Protein AF-A0A418VHV9-F1 (afdb_monomer_lite)

Secondary structure (DSSP, 8-state):
----------------EEE-TTS-EEE----HHHHHHHHHHHHHS-S--SS---TT-------------HHHHHHHHHHHT---TTTTTTT--

Organism: NCBI:txid2320857

Radius of gyration: 22.42 Å; chains: 1; bounding box: 54×30×48 Å

Sequence (93 aa):
MPMGFLNRKNKPTTVKPHLNFMGGPSYDITDPIQTLRVMAASCFFGEPMYYARDVQDTRKRVFHRGHLSDVHLAHLKATLGALDPQDWRDLWD

Structure (mmCIF, N/CA/C/O backbone):
data_AF-A0A418VHV9-F1
#
_entry.id   AF-A0A418VHV9-F1
#
loop_
_atom_site.group_PDB
_atom_site.id
_atom_site.type_symbol
_atom_site.label_atom_id
_atom_site.label_alt_id
_atom_site.label_comp_id
_atom_site.label_asym_id
_atom_site.label_entity_id
_atom_site.label_seq_id
_atom_site.pdbx_PDB_ins_code
_atom_site.Cartn_x
_atom_site.Cartn_y
_atom_site.Cartn_z
_atom_site.occupancy
_atom_site.B_iso_or_equiv
_atom_site.auth_seq_id
_atom_site.auth_comp_id
_atom_site.auth_asym_id
_atom_site.auth_at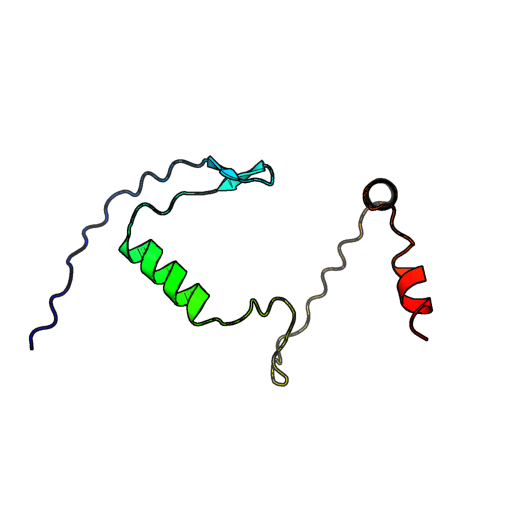om_id
_atom_site.pdbx_PDB_model_num
ATOM 1 N N . MET A 1 1 ? -35.169 -19.546 16.564 1.00 45.97 1 MET A N 1
ATOM 2 C CA . MET A 1 1 ? -33.984 -18.962 17.232 1.00 45.97 1 MET A CA 1
ATOM 3 C C . MET A 1 1 ? -33.968 -17.470 16.934 1.00 45.97 1 MET A C 1
ATOM 5 O O . MET A 1 1 ? -33.983 -17.136 15.754 1.00 45.97 1 MET A O 1
ATOM 9 N N . PRO A 1 2 ? -34.027 -16.570 17.927 1.00 49.97 2 PRO A N 1
ATOM 10 C CA . PRO A 1 2 ? -33.949 -15.139 17.652 1.00 49.97 2 PRO A CA 1
ATOM 11 C C . PRO A 1 2 ? -32.502 -14.764 17.297 1.00 49.97 2 PRO A C 1
ATOM 13 O O . PRO A 1 2 ? -31.590 -14.957 18.097 1.00 49.97 2 PRO A O 1
ATOM 16 N N . MET A 1 3 ? -32.289 -14.254 16.083 1.00 51.78 3 MET A N 1
ATOM 17 C CA . MET A 1 3 ? -31.013 -13.672 15.657 1.00 51.78 3 MET A CA 1
ATOM 18 C C . MET A 1 3 ? -30.821 -12.345 16.400 1.00 51.78 3 MET A C 1
ATOM 20 O O . MET A 1 3 ? -31.552 -11.385 16.164 1.00 51.78 3 MET A O 1
ATOM 24 N N . GLY A 1 4 ? -29.878 -12.301 17.341 1.00 53.88 4 GLY A N 1
ATOM 25 C CA . GLY A 1 4 ? -29.548 -11.084 18.079 1.00 53.88 4 GLY A CA 1
ATOM 26 C C . GLY A 1 4 ? -28.861 -10.069 17.168 1.00 53.88 4 GLY A C 1
ATOM 27 O O . GLY A 1 4 ? -27.745 -10.300 16.706 1.00 53.88 4 GLY A O 1
ATOM 28 N N . PHE A 1 5 ? -29.508 -8.934 16.913 1.00 64.88 5 PHE A N 1
ATOM 29 C CA . PHE A 1 5 ? -28.894 -7.832 16.177 1.00 64.88 5 PHE A CA 1
ATOM 30 C C . PHE A 1 5 ? -28.036 -6.982 17.122 1.00 64.88 5 PHE A C 1
ATOM 32 O O . PHE A 1 5 ? -28.526 -6.410 18.096 1.00 64.88 5 PHE A O 1
ATOM 39 N N . LEU A 1 6 ? -26.740 -6.878 16.819 1.00 64.19 6 LEU A N 1
ATOM 40 C CA . LEU A 1 6 ? -25.812 -5.976 17.504 1.00 64.19 6 LEU A CA 1
ATOM 41 C C . LEU A 1 6 ? -26.135 -4.523 17.126 1.00 64.19 6 LEU A C 1
ATOM 43 O O . LEU A 1 6 ? -25.788 -4.058 16.041 1.00 64.19 6 LEU A O 1
ATOM 47 N N . ASN A 1 7 ? -26.786 -3.793 18.032 1.00 65.88 7 ASN A N 1
ATOM 48 C CA . ASN A 1 7 ? -27.070 -2.370 17.866 1.00 65.88 7 ASN A C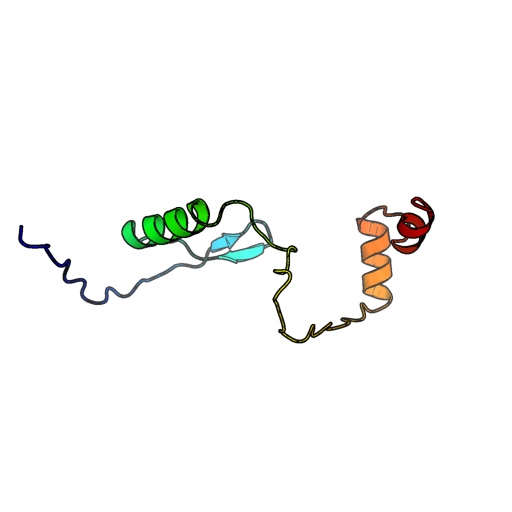A 1
ATOM 49 C C . ASN A 1 7 ? -25.780 -1.544 18.047 1.00 65.88 7 ASN A C 1
ATOM 51 O O . ASN A 1 7 ? -25.402 -1.180 19.163 1.00 65.88 7 ASN A O 1
ATOM 55 N N . ARG A 1 8 ? -25.063 -1.279 16.949 1.00 62.81 8 ARG A N 1
ATOM 56 C CA . ARG A 1 8 ? -23.847 -0.454 16.951 1.00 62.81 8 ARG A CA 1
ATOM 57 C C . ARG A 1 8 ? -24.200 1.001 16.664 1.00 62.81 8 ARG A C 1
ATOM 59 O O . ARG A 1 8 ? -24.346 1.398 15.515 1.00 62.81 8 ARG A O 1
ATOM 66 N N . LYS A 1 9 ? -24.275 1.813 17.719 1.00 62.97 9 LYS A N 1
ATOM 67 C CA . LYS A 1 9 ? -24.230 3.276 17.588 1.00 62.97 9 LYS A CA 1
ATOM 68 C C . LYS A 1 9 ? -22.871 3.680 16.998 1.00 62.97 9 LYS A C 1
ATOM 70 O O . LYS A 1 9 ? -21.847 3.131 17.408 1.00 62.97 9 LYS A O 1
ATOM 75 N N . ASN A 1 10 ? -22.873 4.617 16.049 1.00 60.09 10 ASN A N 1
ATOM 76 C CA . ASN A 1 10 ? -21.686 5.126 15.355 1.00 60.09 10 ASN A CA 1
ATOM 77 C C . ASN A 1 10 ? -20.656 5.657 16.364 1.00 60.09 10 ASN A C 1
ATOM 79 O O . ASN A 1 10 ? -20.772 6.783 16.843 1.00 60.09 10 ASN A O 1
ATOM 83 N N . LYS A 1 11 ? -19.657 4.840 16.716 1.00 62.81 11 LYS A N 1
ATOM 84 C CA . LYS A 1 11 ? -18.506 5.311 17.487 1.00 62.81 11 LYS A CA 1
ATOM 85 C C . LYS A 1 11 ? -17.602 6.103 16.538 1.00 62.81 11 LYS A C 1
ATOM 87 O O . LYS A 1 11 ? -17.252 5.561 15.486 1.00 62.81 11 LYS A O 1
ATOM 92 N N . PRO A 1 12 ? -17.218 7.348 16.875 1.00 56.50 12 PRO A N 1
ATOM 93 C CA . PRO A 1 12 ? -16.244 8.085 16.085 1.00 56.50 12 PRO A CA 1
ATOM 94 C C . PRO A 1 12 ? -14.953 7.271 16.078 1.00 56.50 12 PRO A C 1
ATOM 96 O O . PRO A 1 12 ? -14.351 7.010 17.120 1.00 56.50 12 PRO A O 1
ATOM 99 N N . THR A 1 13 ? -14.590 6.772 14.902 1.00 61.41 13 THR A N 1
ATOM 100 C CA . THR A 1 13 ? -13.396 5.949 14.750 1.00 61.41 13 THR A CA 1
ATOM 101 C C . THR A 1 13 ? -12.234 6.919 14.596 1.00 61.41 13 THR A C 1
ATOM 103 O O . THR A 1 13 ? -11.986 7.430 13.508 1.00 61.41 13 THR A O 1
ATOM 106 N N . THR A 1 14 ? -11.570 7.258 15.700 1.00 64.50 14 THR A N 1
ATOM 107 C CA . THR A 1 14 ? -10.336 8.052 15.668 1.00 64.50 14 THR A CA 1
ATOM 108 C C . THR A 1 14 ? -9.219 7.161 15.135 1.00 64.50 14 THR A C 1
ATOM 110 O O . THR A 1 14 ? -8.491 6.537 15.905 1.00 64.50 14 THR A O 1
ATOM 113 N N . VAL A 1 15 ? -9.125 7.038 13.812 1.00 70.75 15 VAL A N 1
ATOM 114 C CA . VAL A 1 15 ? -8.072 6.250 13.167 1.00 70.75 15 VAL A CA 1
ATOM 115 C C . VAL A 1 15 ? -6.836 7.130 13.041 1.00 70.75 15 VAL A C 1
ATOM 117 O O . VAL A 1 15 ? -6.840 8.111 12.298 1.00 70.75 15 VAL A O 1
ATOM 120 N N . LYS A 1 16 ? -5.790 6.826 13.813 1.00 79.62 16 LYS A N 1
ATOM 121 C CA . LYS A 1 16 ? -4.507 7.525 13.687 1.00 79.62 16 LYS A CA 1
ATOM 122 C C . LYS A 1 16 ? -3.767 6.974 12.463 1.00 79.62 16 LYS A C 1
ATOM 124 O O . LYS A 1 16 ? -3.666 5.754 12.348 1.00 79.62 16 LYS A O 1
ATOM 129 N N . PRO A 1 17 ? -3.271 7.832 11.557 1.00 86.06 17 PRO A N 1
ATOM 130 C CA . PRO A 1 17 ? -2.448 7.374 10.450 1.00 86.06 17 PRO A CA 1
ATOM 131 C C . PRO A 1 17 ? -1.064 6.947 10.958 1.00 86.06 17 PRO A C 1
ATOM 133 O O . PRO A 1 17 ? -0.479 7.619 11.810 1.00 86.06 17 PRO A O 1
ATOM 136 N N . HIS A 1 18 ? -0.531 5.861 10.408 1.00 89.12 18 HIS A N 1
ATOM 137 C CA . HIS A 1 18 ? 0.856 5.426 10.574 1.00 89.12 18 HIS A CA 1
ATOM 138 C C . HIS A 1 18 ? 1.531 5.292 9.199 1.00 89.12 18 HIS A C 1
ATOM 140 O O . HIS A 1 18 ? 0.858 5.200 8.173 1.00 89.12 18 HIS A O 1
ATOM 146 N N . LEU A 1 19 ? 2.863 5.313 9.157 1.00 92.19 19 LEU A N 1
ATOM 147 C CA . LEU A 1 19 ? 3.625 5.117 7.920 1.00 92.19 19 LEU A CA 1
ATOM 148 C C . LEU A 1 19 ? 3.722 3.627 7.593 1.00 92.19 19 LEU A C 1
ATOM 150 O O . LEU A 1 19 ? 4.086 2.826 8.452 1.00 92.19 19 LEU A O 1
ATOM 154 N N . ASN A 1 20 ? 3.417 3.2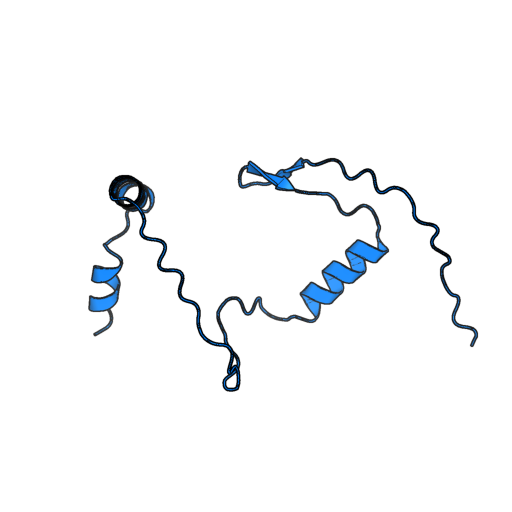62 6.351 1.00 88.88 20 ASN A N 1
ATOM 155 C CA . ASN A 1 20 ? 3.672 1.918 5.850 1.00 88.88 20 ASN A CA 1
ATOM 156 C C . ASN A 1 20 ? 5.123 1.760 5.373 1.00 88.88 20 ASN A C 1
ATOM 158 O O . ASN A 1 20 ? 5.896 2.716 5.312 1.00 88.88 20 ASN A O 1
ATOM 162 N N . PHE A 1 21 ? 5.479 0.534 4.992 1.00 84.81 21 PHE A N 1
ATOM 163 C CA . PHE A 1 21 ? 6.814 0.198 4.493 1.00 84.81 21 PHE A CA 1
ATOM 164 C C . PHE A 1 21 ? 7.232 1.005 3.249 1.00 84.81 21 PHE A C 1
ATOM 166 O O . PHE A 1 21 ? 8.414 1.260 3.049 1.00 84.81 21 PHE A O 1
ATOM 173 N N . MET A 1 22 ? 6.272 1.451 2.434 1.00 91.25 22 MET A N 1
ATOM 174 C CA . MET A 1 22 ? 6.516 2.281 1.247 1.00 91.25 22 MET A CA 1
ATOM 175 C C . MET A 1 22 ? 6.539 3.789 1.561 1.00 91.25 22 MET A C 1
ATOM 177 O O . MET A 1 22 ? 6.588 4.602 0.642 1.00 91.25 22 MET A O 1
ATOM 181 N N . GLY A 1 23 ? 6.466 4.182 2.837 1.00 88.25 23 GLY A N 1
ATOM 182 C CA . GLY A 1 23 ? 6.453 5.583 3.262 1.00 88.25 23 GLY A CA 1
ATOM 183 C C . GLY A 1 23 ? 5.122 6.312 3.030 1.00 88.25 23 GLY A C 1
ATOM 184 O O . GLY A 1 23 ? 5.065 7.533 3.163 1.00 88.25 23 GLY A O 1
ATOM 185 N N . GLY A 1 24 ? 4.048 5.596 2.690 1.00 92.12 24 GLY A N 1
ATOM 186 C CA . GLY A 1 24 ? 2.699 6.147 2.540 1.00 92.12 24 GLY A CA 1
ATOM 187 C C . GLY A 1 24 ? 1.876 6.077 3.835 1.00 92.12 24 GLY A C 1
ATOM 188 O O . GLY A 1 24 ? 2.144 5.226 4.688 1.00 92.12 24 GLY A O 1
ATOM 189 N N . PRO A 1 25 ? 0.849 6.932 4.000 1.00 91.25 25 PRO A N 1
ATOM 190 C CA . PRO A 1 25 ? -0.057 6.854 5.141 1.00 91.25 25 PRO A CA 1
ATOM 191 C C . PRO A 1 25 ? -0.921 5.587 5.068 1.00 91.25 25 PRO A C 1
ATOM 193 O O . PRO A 1 25 ? -1.455 5.225 4.019 1.00 91.25 25 PRO A O 1
ATOM 196 N N . SER A 1 26 ? -1.064 4.897 6.190 1.00 88.38 26 SER A N 1
ATOM 197 C CA . SER A 1 26 ? -1.918 3.723 6.380 1.00 88.38 26 SER A CA 1
ATOM 198 C C . SER A 1 26 ? -2.656 3.819 7.713 1.00 88.38 26 SER A C 1
ATOM 200 O O . SER A 1 26 ? -2.349 4.674 8.543 1.00 88.38 26 SER A O 1
ATOM 202 N N . TYR A 1 27 ? -3.693 3.003 7.883 1.00 87.69 27 TYR A N 1
ATOM 203 C CA . TYR A 1 27 ? -4.663 3.143 8.965 1.00 87.69 27 TYR A CA 1
ATOM 204 C C . TYR A 1 27 ? -4.909 1.800 9.648 1.00 87.69 27 TYR A C 1
ATOM 206 O O . TYR A 1 27 ? -5.163 0.800 8.978 1.00 87.69 27 TYR A O 1
ATOM 214 N N . ASP A 1 28 ? -4.881 1.793 10.980 1.00 85.38 28 ASP A N 1
ATOM 215 C CA . ASP A 1 28 ? -5.151 0.595 11.776 1.00 85.38 28 ASP A CA 1
ATOM 216 C C . ASP A 1 28 ? -6.649 0.286 11.862 1.00 85.38 28 ASP A C 1
ATOM 218 O O . ASP A 1 28 ? -7.478 1.158 12.144 1.00 85.38 28 ASP A O 1
ATOM 222 N N . ILE A 1 29 ? -7.007 -0.987 11.687 1.00 84.25 29 ILE A N 1
ATOM 223 C CA . ILE A 1 29 ? -8.374 -1.467 11.908 1.00 84.25 29 ILE A CA 1
ATOM 224 C C . ILE A 1 29 ? -8.507 -1.873 13.379 1.00 84.25 29 ILE A C 1
ATOM 226 O O . ILE A 1 29 ? -7.992 -2.903 13.803 1.00 84.25 29 ILE A O 1
ATOM 230 N N . THR A 1 30 ? -9.208 -1.056 14.166 1.00 84.56 30 THR A N 1
ATOM 231 C CA . THR A 1 30 ? -9.410 -1.296 15.610 1.00 84.56 30 THR A CA 1
ATOM 232 C C . THR A 1 30 ? -10.642 -2.145 15.923 1.00 84.56 30 THR A C 1
ATOM 234 O O . THR A 1 30 ? -10.736 -2.728 17.001 1.00 84.56 30 THR A O 1
ATOM 237 N N . ASP A 1 31 ? -11.604 -2.218 15.002 1.00 84.06 31 ASP A N 1
ATOM 238 C CA . ASP A 1 31 ? -12.838 -2.972 15.193 1.00 84.06 31 ASP A CA 1
ATOM 239 C C . ASP A 1 31 ? -12.657 -4.444 14.788 1.00 84.06 31 ASP A C 1
ATOM 241 O O . ASP A 1 31 ? -12.495 -4.727 13.598 1.00 84.06 31 ASP A O 1
ATOM 245 N N . PRO A 1 32 ? -12.766 -5.403 15.727 1.00 85.06 32 PRO A N 1
ATOM 246 C CA . PRO A 1 32 ? -12.537 -6.816 15.435 1.00 85.06 32 PRO A CA 1
ATOM 247 C C . PRO A 1 32 ? -13.523 -7.386 14.408 1.00 85.06 32 PRO A C 1
ATOM 249 O O . PRO A 1 32 ? -13.168 -8.284 13.647 1.00 85.06 32 PRO A O 1
ATOM 252 N N . ILE A 1 33 ? -14.750 -6.855 14.332 1.00 85.31 33 ILE A N 1
ATOM 253 C CA . ILE A 1 33 ? -15.731 -7.295 13.329 1.00 85.31 33 ILE A CA 1
ATOM 254 C C . ILE A 1 33 ? -15.308 -6.818 11.938 1.00 85.31 33 ILE A C 1
ATOM 256 O O . ILE A 1 33 ? -15.452 -7.549 10.959 1.00 85.31 33 ILE A O 1
ATOM 260 N N . GLN A 1 34 ? -14.783 -5.597 11.839 1.00 82.81 34 GLN A N 1
ATOM 261 C CA . GLN A 1 34 ? -14.251 -5.070 10.589 1.00 82.81 34 GLN A CA 1
ATOM 262 C C . GLN A 1 34 ? -13.020 -5.863 10.149 1.00 82.81 34 GLN A C 1
ATOM 264 O O . GLN A 1 34 ? -12.949 -6.251 8.984 1.00 82.81 34 GLN A O 1
ATOM 269 N N . THR A 1 35 ? -12.119 -6.195 11.075 1.00 85.81 35 THR A N 1
ATOM 270 C CA . THR A 1 35 ? -10.973 -7.073 10.805 1.00 85.81 35 THR A CA 1
ATOM 271 C C . THR A 1 35 ? -11.428 -8.430 10.276 1.00 85.81 35 THR A C 1
ATOM 273 O O . THR A 1 35 ? -10.944 -8.868 9.236 1.00 85.81 35 THR A O 1
ATOM 276 N N . LEU A 1 36 ? -12.414 -9.065 10.920 1.00 85.19 36 LEU A N 1
ATOM 277 C CA . LEU A 1 36 ? -12.963 -10.343 10.462 1.00 85.19 36 LEU A CA 1
ATOM 278 C C . LEU A 1 36 ? -13.562 -10.245 9.053 1.00 85.19 36 LEU A C 1
ATOM 280 O O . LEU A 1 36 ? -13.357 -11.146 8.249 1.00 85.19 36 LEU A O 1
ATOM 284 N N . ARG A 1 37 ? -14.272 -9.157 8.728 1.00 83.06 37 ARG A N 1
ATOM 285 C CA . ARG A 1 37 ? -14.828 -8.940 7.380 1.00 83.06 37 ARG A CA 1
ATOM 286 C C . ARG A 1 37 ? -13.737 -8.801 6.323 1.00 83.06 37 ARG A C 1
ATOM 288 O O . ARG A 1 37 ? -13.878 -9.385 5.254 1.00 83.06 37 ARG A O 1
ATOM 295 N N . VAL A 1 38 ? -12.674 -8.049 6.615 1.00 81.88 38 VAL A N 1
ATOM 296 C CA . VAL A 1 38 ? -11.535 -7.886 5.697 1.00 81.88 38 VAL A CA 1
ATOM 297 C C . VAL A 1 38 ? -10.823 -9.220 5.493 1.00 81.88 38 VAL A C 1
ATOM 299 O O . VAL A 1 38 ? -10.607 -9.615 4.351 1.00 81.88 38 VAL A O 1
ATOM 302 N N . MET A 1 39 ? -10.537 -9.943 6.580 1.00 81.56 39 MET A N 1
ATOM 303 C CA . MET A 1 39 ? -9.900 -11.261 6.517 1.00 81.56 39 MET A CA 1
ATOM 304 C C . MET A 1 39 ? -10.760 -12.256 5.736 1.00 81.56 39 MET A C 1
ATOM 306 O O . MET A 1 39 ? -10.275 -12.878 4.799 1.00 81.56 39 MET A O 1
ATOM 310 N N . ALA A 1 40 ? -12.055 -12.349 6.048 1.00 80.19 40 ALA A N 1
ATOM 311 C CA . ALA A 1 40 ? -12.981 -13.216 5.328 1.00 80.19 40 ALA A CA 1
ATOM 312 C C . ALA A 1 40 ? -13.022 -12.872 3.833 1.00 80.19 40 ALA A C 1
ATOM 314 O O . ALA A 1 40 ? -12.887 -13.772 3.011 1.00 80.19 40 ALA A O 1
ATOM 315 N N . ALA A 1 41 ? -13.129 -11.588 3.471 1.00 75.62 41 ALA A N 1
ATOM 316 C CA . ALA A 1 41 ? -13.057 -11.168 2.075 1.00 75.62 41 ALA A CA 1
ATOM 317 C C . ALA A 1 41 ? -11.749 -11.648 1.425 1.00 75.62 41 ALA A C 1
ATOM 319 O O . ALA A 1 41 ? -11.797 -12.306 0.393 1.00 75.62 41 ALA A O 1
ATOM 320 N N . SER A 1 42 ? -10.596 -11.427 2.062 1.00 73.75 42 SER A N 1
ATOM 321 C CA . SER A 1 42 ? -9.309 -11.888 1.524 1.00 73.75 42 SER A CA 1
ATOM 322 C C . SER A 1 42 ? -9.171 -13.413 1.432 1.00 73.75 42 SER A C 1
ATOM 324 O O . SER A 1 42 ? -8.484 -13.898 0.544 1.00 73.75 42 SER A O 1
ATOM 326 N N . CYS A 1 43 ? -9.830 -14.177 2.310 1.00 66.62 43 CYS A N 1
ATOM 327 C CA . CYS A 1 43 ? -9.791 -15.639 2.293 1.00 66.62 43 CYS A CA 1
ATOM 328 C C . CYS A 1 43 ? -10.734 -16.247 1.246 1.00 66.62 43 CYS A C 1
ATOM 330 O O . CYS A 1 43 ? -10.422 -17.297 0.692 1.00 66.62 43 CYS A O 1
ATOM 332 N N . PHE A 1 44 ? -11.887 -15.620 0.986 1.00 60.25 44 PHE A N 1
ATOM 333 C CA . PHE A 1 44 ? -12.836 -16.093 -0.030 1.00 60.25 44 PHE A CA 1
ATOM 334 C C . PHE A 1 44 ? -12.400 -15.726 -1.449 1.00 60.25 44 PHE A C 1
ATOM 336 O O . PHE A 1 44 ? -12.671 -16.479 -2.383 1.00 60.25 44 PHE A O 1
ATOM 343 N N . PHE A 1 45 ? -11.683 -14.616 -1.614 1.00 56.31 45 PHE A N 1
ATOM 344 C CA . PHE A 1 45 ? -10.988 -14.300 -2.857 1.00 56.31 45 PHE A CA 1
ATOM 345 C C . PHE A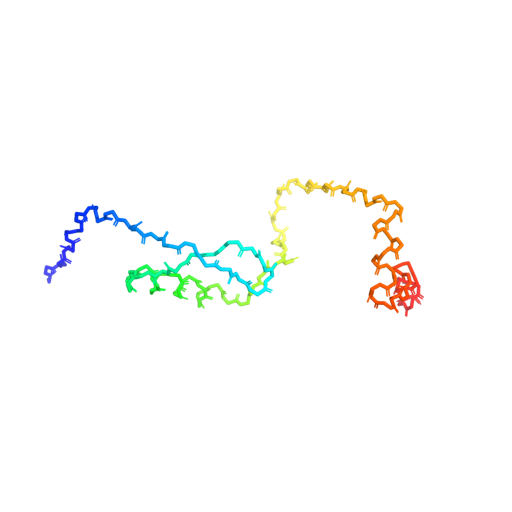 1 45 ? -9.622 -15.001 -2.860 1.00 56.31 45 PHE A C 1
ATOM 347 O O . PHE A 1 45 ? -8.585 -14.371 -2.675 1.00 56.31 45 PHE A O 1
ATOM 354 N N . GLY A 1 46 ? -9.643 -16.331 -3.018 1.00 54.00 46 GLY A N 1
ATOM 355 C CA . GLY A 1 46 ? -8.446 -17.119 -3.309 1.00 54.00 46 GLY A CA 1
ATOM 356 C C . GLY A 1 46 ? -7.664 -16.510 -4.476 1.00 54.00 46 GLY A C 1
ATOM 357 O O . GLY A 1 46 ? -8.281 -16.061 -5.434 1.00 54.00 46 GLY A O 1
ATOM 358 N N . GLU A 1 47 ? -6.336 -16.484 -4.323 1.00 55.53 47 GLU A N 1
ATOM 359 C CA . GLU A 1 47 ? -5.313 -15.818 -5.147 1.00 55.53 47 GLU A CA 1
ATOM 360 C C . GLU A 1 47 ? -5.647 -14.382 -5.614 1.00 55.53 47 GLU A C 1
ATOM 362 O O . GLU A 1 47 ? -6.631 -14.147 -6.313 1.00 55.53 47 GLU A O 1
ATOM 367 N N . PRO A 1 48 ? -4.810 -13.371 -5.305 1.00 56.56 48 PRO A N 1
ATOM 368 C CA . PRO A 1 48 ? -4.996 -12.037 -5.862 1.00 56.56 48 PRO A CA 1
ATOM 369 C C . PRO A 1 48 ? -4.950 -12.080 -7.401 1.00 56.56 48 PRO A C 1
ATOM 371 O O . PRO A 1 48 ? -3.885 -12.092 -8.014 1.00 56.56 48 PRO A O 1
ATOM 374 N N . MET A 1 49 ? -6.130 -12.056 -8.026 1.00 52.31 49 MET A N 1
ATOM 375 C CA . MET A 1 49 ? -6.363 -12.003 -9.473 1.00 52.31 49 MET A CA 1
ATOM 376 C C . MET A 1 49 ? -6.017 -10.610 -10.025 1.00 52.31 49 MET A C 1
ATOM 378 O O . MET A 1 49 ? -6.847 -9.934 -10.628 1.00 52.31 49 MET A O 1
ATOM 382 N N . TYR A 1 50 ? -4.793 -10.131 -9.801 1.00 54.53 50 TYR A N 1
ATOM 383 C CA . TYR A 1 50 ? -4.381 -8.793 -10.237 1.00 54.53 50 TYR A CA 1
ATOM 384 C C . TYR A 1 50 ? -4.290 -8.660 -11.770 1.00 54.53 50 TYR A C 1
ATOM 386 O O . TYR A 1 50 ? -4.290 -7.541 -12.281 1.00 54.53 50 TYR A O 1
ATOM 394 N N . TYR A 1 51 ? -4.266 -9.776 -12.517 1.00 54.41 51 TYR A N 1
ATOM 395 C CA . TYR A 1 51 ? -4.042 -9.764 -13.971 1.00 54.41 51 TYR A CA 1
ATOM 396 C C . TYR A 1 51 ? -4.940 -10.683 -14.807 1.00 54.41 51 TYR A C 1
ATOM 398 O O . TYR A 1 51 ? -4.889 -10.611 -16.035 1.00 54.41 51 TYR A O 1
ATOM 406 N N . ALA A 1 52 ? -5.788 -11.510 -14.199 1.00 53.72 52 ALA A N 1
ATOM 407 C CA . ALA A 1 52 ? -6.671 -12.390 -14.953 1.00 53.72 52 ALA A CA 1
ATOM 408 C C . ALA A 1 52 ? -8.031 -11.711 -15.167 1.00 53.72 52 ALA A C 1
ATOM 410 O O . ALA A 1 52 ? -8.823 -11.544 -14.241 1.00 53.72 52 ALA A O 1
ATOM 411 N N . ARG A 1 53 ? -8.286 -11.280 -16.408 1.00 60.31 53 ARG A N 1
ATOM 412 C CA . ARG A 1 53 ? -9.633 -10.895 -16.842 1.00 60.31 53 ARG A CA 1
ATOM 413 C C . ARG A 1 53 ? -10.445 -12.148 -17.126 1.00 60.31 53 ARG A C 1
ATOM 415 O O . ARG A 1 53 ? -9.932 -13.098 -17.710 1.00 60.31 53 ARG A O 1
ATOM 422 N N . ASP A 1 54 ? -11.716 -12.102 -16.758 1.00 65.25 54 ASP A N 1
ATOM 423 C CA . ASP A 1 54 ? -12.687 -13.103 -17.175 1.00 65.25 54 ASP A CA 1
ATOM 424 C C . ASP A 1 54 ? -12.821 -13.085 -18.710 1.00 65.25 54 ASP A C 1
ATOM 426 O O . ASP A 1 54 ? -12.773 -12.018 -19.331 1.00 65.25 54 ASP A O 1
ATOM 430 N N . VAL A 1 55 ? -12.998 -14.255 -19.327 1.00 68.69 55 VAL A N 1
ATOM 431 C CA . VAL A 1 55 ? -13.131 -14.411 -20.790 1.00 68.69 55 VAL A CA 1
ATOM 432 C C . VAL A 1 55 ? -14.325 -13.603 -21.317 1.00 68.69 55 VAL A C 1
ATOM 434 O O . VAL A 1 55 ? -14.321 -13.158 -22.462 1.00 68.69 55 VAL A O 1
ATOM 437 N N . GLN A 1 56 ? -15.318 -13.360 -20.457 1.00 74.94 56 GLN A N 1
ATOM 438 C CA . GLN A 1 56 ? -16.533 -12.603 -20.761 1.00 74.94 56 GLN A CA 1
ATOM 439 C C . GLN A 1 56 ? -16.471 -11.120 -20.343 1.00 74.94 56 GLN A C 1
ATOM 441 O O . GLN A 1 56 ? -17.483 -10.417 -20.412 1.00 74.94 56 GLN A O 1
ATOM 446 N N . ASP A 1 57 ? -15.316 -10.608 -19.899 1.00 74.06 57 ASP A N 1
ATOM 447 C CA . ASP A 1 57 ? -15.187 -9.202 -19.499 1.00 74.06 57 ASP A CA 1
ATOM 448 C C . ASP A 1 57 ? -15.224 -8.259 -20.718 1.00 74.06 57 ASP A C 1
ATOM 450 O O . ASP A 1 57 ? -14.225 -8.024 -21.404 1.00 74.06 57 ASP A O 1
ATOM 454 N N . THR A 1 58 ? -16.395 -7.665 -20.956 1.00 76.88 58 THR A N 1
ATOM 455 C CA . THR A 1 58 ? -16.662 -6.709 -22.045 1.00 76.88 58 THR A CA 1
ATOM 456 C C . THR A 1 58 ? -16.216 -5.274 -21.738 1.00 76.88 58 THR A C 1
ATOM 458 O O . THR A 1 58 ? -16.358 -4.384 -22.587 1.00 76.88 58 THR A O 1
ATOM 461 N N . ARG A 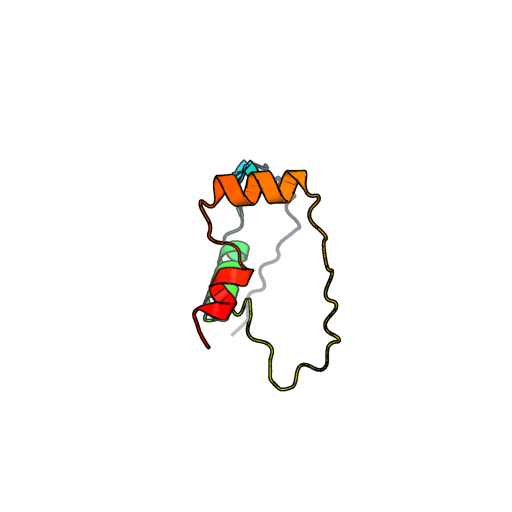1 59 ? -15.666 -4.994 -20.545 1.00 78.12 59 ARG A N 1
ATOM 462 C CA . ARG A 1 59 ? -15.230 -3.638 -20.178 1.00 78.12 59 ARG A CA 1
ATOM 463 C C . ARG A 1 59 ? -14.078 -3.188 -21.078 1.00 78.12 59 ARG A C 1
ATOM 465 O O . ARG A 1 59 ? -13.019 -3.826 -21.139 1.00 78.12 59 ARG A O 1
ATOM 472 N N . LYS A 1 60 ? -14.248 -2.027 -21.722 1.00 67.06 60 LYS A N 1
ATOM 473 C CA . LYS A 1 60 ? -13.220 -1.411 -22.576 1.00 67.06 60 LYS A CA 1
ATOM 474 C C . LYS A 1 60 ? -11.902 -1.267 -21.806 1.00 67.06 60 LYS A C 1
ATOM 476 O O . LYS A 1 60 ? -11.866 -0.711 -20.709 1.00 67.06 60 LYS A O 1
ATOM 481 N N . ARG A 1 61 ? -10.807 -1.782 -22.378 1.00 61.00 61 ARG A N 1
ATOM 482 C CA . ARG A 1 61 ? -9.451 -1.604 -21.837 1.00 61.00 61 ARG A CA 1
ATOM 483 C C . ARG A 1 61 ? -9.051 -0.144 -22.021 1.00 61.00 61 ARG A C 1
ATOM 485 O O . ARG A 1 61 ? -8.742 0.271 -23.133 1.00 61.00 61 ARG A O 1
ATOM 492 N N . VAL A 1 62 ? -9.055 0.629 -20.941 1.00 62.62 62 VAL A N 1
ATOM 493 C CA . VAL A 1 62 ? -8.458 1.966 -20.940 1.00 62.62 62 VAL A CA 1
ATOM 494 C C . VAL A 1 62 ? -6.985 1.795 -20.598 1.00 62.62 62 VAL A C 1
ATOM 496 O O . VAL A 1 62 ? -6.608 1.685 -19.435 1.00 62.62 62 VAL A O 1
ATOM 499 N N . PHE A 1 63 ? -6.145 1.700 -21.625 1.00 55.53 63 PHE A N 1
ATOM 500 C CA . PHE A 1 63 ? -4.704 1.780 -21.432 1.00 55.53 63 PHE A CA 1
ATOM 501 C C . PHE A 1 63 ? -4.328 3.246 -21.254 1.00 55.53 63 PHE A C 1
ATOM 503 O O . PHE A 1 63 ? -4.186 3.984 -22.228 1.00 55.53 63 PHE A O 1
ATOM 510 N N . HIS A 1 64 ? -4.141 3.673 -20.008 1.00 54.97 64 HIS A N 1
ATOM 511 C CA . HIS A 1 64 ? -3.399 4.896 -19.747 1.00 54.97 64 HIS A CA 1
ATOM 512 C C . HIS A 1 64 ? -1.929 4.606 -20.032 1.00 54.97 64 HIS A C 1
ATOM 514 O O . HIS A 1 64 ? -1.217 4.049 -19.199 1.00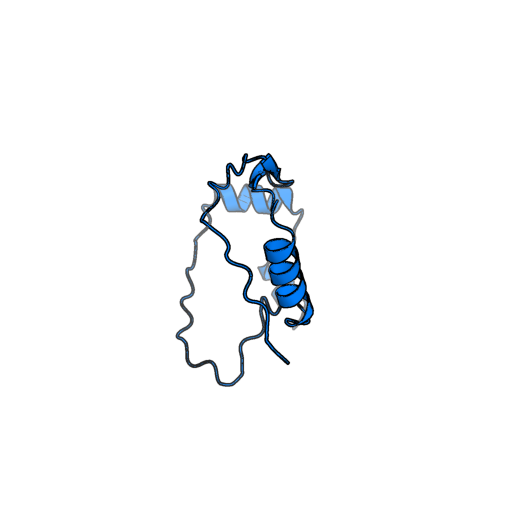 54.97 64 HIS A O 1
ATOM 520 N N . ARG A 1 65 ? -1.473 4.944 -21.242 1.00 54.00 65 ARG A N 1
ATOM 521 C CA . ARG A 1 65 ? -0.040 5.020 -21.531 1.00 54.00 65 ARG A CA 1
ATOM 522 C C . ARG A 1 65 ? 0.509 6.224 -20.772 1.00 54.00 65 ARG A C 1
ATOM 524 O O . ARG A 1 65 ? 0.579 7.323 -21.311 1.00 54.00 65 ARG A O 1
ATOM 531 N N . GLY A 1 66 ? 0.833 6.027 -19.498 1.00 61.22 66 GLY A N 1
ATOM 532 C CA . GLY A 1 66 ? 1.715 6.943 -18.795 1.00 61.22 66 GLY A CA 1
ATOM 533 C C . GLY A 1 66 ? 3.069 6.881 -19.488 1.00 61.22 66 GLY A C 1
ATOM 534 O O . GLY A 1 66 ? 3.736 5.852 -19.432 1.00 61.22 66 GLY A O 1
ATOM 535 N N . HIS A 1 67 ? 3.443 7.938 -20.203 1.00 65.56 67 HIS A N 1
ATOM 536 C CA . HIS A 1 67 ? 4.801 8.069 -20.708 1.00 65.56 67 HIS A CA 1
ATOM 537 C C . HIS A 1 67 ? 5.680 8.506 -19.536 1.00 65.56 67 HIS A C 1
ATOM 539 O O . HIS A 1 67 ? 5.471 9.585 -18.978 1.00 65.56 67 HIS A O 1
ATOM 545 N N . LEU A 1 68 ? 6.635 7.669 -19.129 1.00 72.19 68 LEU A N 1
ATOM 546 C CA . LEU A 1 68 ? 7.675 8.122 -18.211 1.00 72.19 68 LEU A CA 1
ATOM 547 C C . LEU A 1 68 ? 8.571 9.105 -18.961 1.00 72.19 68 LEU A C 1
ATOM 549 O O . LEU A 1 68 ? 8.975 8.833 -20.085 1.00 72.19 68 LEU A O 1
ATOM 553 N N . SER A 1 69 ? 8.880 10.250 -18.356 1.00 79.06 69 SER A N 1
ATOM 554 C CA . SER A 1 69 ? 9.902 11.140 -18.910 1.00 79.06 69 SER A CA 1
ATOM 555 C C . SER A 1 69 ? 11.257 10.431 -18.974 1.00 79.06 69 SER A C 1
ATOM 557 O O . SER A 1 69 ? 11.540 9.535 -18.174 1.00 79.06 69 SER A O 1
ATOM 559 N N . ASP A 1 70 ? 12.116 10.878 -19.886 1.00 79.69 70 ASP A N 1
ATOM 560 C CA . ASP A 1 70 ? 13.425 10.261 -20.140 1.00 79.69 70 ASP A CA 1
ATOM 561 C C . ASP A 1 70 ? 14.300 10.183 -18.879 1.00 79.69 70 ASP A C 1
ATOM 563 O O . ASP A 1 70 ? 15.028 9.216 -18.670 1.00 79.69 70 ASP A O 1
ATOM 567 N N . VAL A 1 71 ? 14.160 11.161 -17.978 1.00 84.56 71 VAL A N 1
ATOM 568 C CA . VAL A 1 71 ? 14.848 11.188 -16.677 1.00 84.56 71 VAL A CA 1
ATOM 569 C C . VAL A 1 71 ? 14.385 10.043 -15.774 1.00 84.56 71 VAL A C 1
ATOM 571 O O . VAL A 1 71 ? 15.208 9.360 -15.163 1.00 84.56 71 VAL A O 1
ATOM 574 N N . HIS A 1 72 ? 13.074 9.795 -15.704 1.00 78.12 72 HIS A N 1
ATOM 575 C CA . HIS A 1 72 ? 12.542 8.687 -14.916 1.00 78.12 72 HIS A CA 1
ATOM 576 C C . HIS A 1 72 ? 12.901 7.336 -15.538 1.00 78.12 72 HIS A C 1
ATOM 578 O O . HIS A 1 72 ? 13.172 6.391 -14.801 1.00 78.12 72 HIS A O 1
ATOM 584 N N . LEU A 1 73 ? 12.968 7.250 -16.871 1.00 78.44 73 LEU A N 1
ATOM 585 C CA . LEU A 1 73 ? 13.449 6.057 -17.570 1.00 78.44 73 LEU A CA 1
ATOM 586 C C . LEU A 1 73 ? 14.917 5.761 -17.253 1.00 78.44 73 LEU A C 1
ATOM 588 O O . LEU A 1 73 ? 15.242 4.622 -16.929 1.00 78.44 73 LEU A O 1
ATOM 592 N N . ALA A 1 74 ? 15.795 6.766 -17.289 1.00 82.50 74 ALA A N 1
ATOM 593 C CA . ALA A 1 74 ? 17.211 6.593 -16.966 1.00 82.50 74 ALA A CA 1
ATOM 594 C C . ALA A 1 74 ? 17.419 6.154 -15.508 1.00 82.50 74 ALA A C 1
ATOM 596 O O . ALA A 1 74 ? 18.162 5.207 -15.245 1.00 82.50 74 ALA A O 1
ATOM 597 N N . HIS A 1 75 ? 16.712 6.789 -14.566 1.00 81.00 75 HIS A N 1
ATOM 598 C CA . HIS A 1 75 ? 16.750 6.403 -13.155 1.00 81.00 75 HIS A CA 1
ATOM 599 C C . HIS A 1 75 ? 16.253 4.966 -12.947 1.00 81.00 75 HIS A C 1
ATOM 601 O O . HIS A 1 75 ? 16.883 4.183 -12.235 1.00 81.00 75 HIS A O 1
ATOM 607 N N . LEU A 1 76 ? 15.145 4.592 -13.593 1.00 75.56 76 LEU A N 1
ATOM 608 C CA . LEU A 1 76 ? 14.582 3.246 -13.515 1.00 75.56 76 LEU A CA 1
ATOM 609 C C . LEU A 1 76 ? 15.538 2.189 -14.089 1.00 75.56 76 LEU A C 1
ATOM 611 O O . LEU A 1 76 ? 15.756 1.167 -13.440 1.00 75.56 76 LEU A O 1
ATOM 615 N N . LYS A 1 77 ? 16.152 2.458 -15.252 1.00 77.12 77 LYS A N 1
ATOM 616 C CA . LYS A 1 77 ? 17.154 1.579 -15.882 1.00 77.12 77 LYS A CA 1
ATOM 617 C C . LYS A 1 77 ? 18.359 1.352 -14.967 1.00 77.12 77 LYS A C 1
ATOM 619 O O . LYS A 1 77 ? 18.772 0.213 -14.773 1.00 77.12 77 LYS A O 1
ATOM 624 N N . ALA A 1 78 ? 18.870 2.417 -14.348 1.00 82.38 78 ALA A N 1
ATOM 625 C CA . ALA A 1 78 ? 19.975 2.321 -13.398 1.00 82.38 78 ALA A CA 1
ATOM 626 C C . ALA A 1 78 ? 19.593 1.549 -12.121 1.00 82.38 78 ALA A C 1
ATOM 628 O O . ALA A 1 78 ? 20.378 0.743 -11.631 1.00 82.38 78 ALA A O 1
ATOM 629 N N . THR A 1 79 ? 18.383 1.774 -11.595 1.00 77.38 79 THR A N 1
ATOM 630 C CA . THR A 1 79 ? 17.919 1.176 -10.328 1.00 77.38 79 THR A CA 1
ATOM 631 C C . THR A 1 79 ? 17.654 -0.319 -10.457 1.00 77.38 79 THR A C 1
ATOM 633 O O . THR A 1 79 ? 18.000 -1.092 -9.569 1.00 77.38 79 THR A O 1
ATOM 636 N N . LEU A 1 80 ? 17.019 -0.737 -11.552 1.00 73.25 80 LEU A N 1
ATOM 637 C CA . LEU A 1 80 ? 16.631 -2.132 -11.744 1.00 73.25 80 LEU A CA 1
ATOM 638 C C . LEU A 1 80 ? 17.788 -3.010 -12.238 1.00 73.25 80 LEU A C 1
ATOM 640 O O . LEU A 1 80 ? 17.614 -4.222 -12.326 1.00 73.25 80 LEU A O 1
ATOM 644 N N . GLY A 1 81 ? 18.935 -2.416 -12.606 1.00 71.06 81 GLY A N 1
ATOM 645 C CA . GLY A 1 81 ? 20.031 -3.126 -13.281 1.00 71.06 81 GLY A CA 1
ATOM 646 C C . GLY A 1 81 ? 19.566 -3.864 -14.544 1.00 71.06 81 GLY A C 1
ATOM 647 O O . GLY A 1 81 ? 20.194 -4.827 -14.974 1.00 71.06 81 GLY A O 1
ATOM 648 N N . ALA A 1 82 ? 18.409 -3.463 -15.075 1.00 57.78 82 ALA A N 1
ATOM 649 C CA . ALA A 1 82 ? 17.589 -4.267 -15.955 1.00 57.78 82 ALA A CA 1
ATOM 650 C C . ALA A 1 82 ? 18.013 -4.060 -17.408 1.00 57.78 82 ALA A C 1
ATOM 652 O O . ALA A 1 82 ? 18.017 -2.928 -17.897 1.00 57.78 82 ALA A O 1
ATOM 653 N N . LEU A 1 83 ? 18.309 -5.179 -18.084 1.00 59.72 83 LEU A N 1
ATOM 654 C CA . LEU A 1 83 ? 18.194 -5.307 -19.539 1.00 59.72 83 LEU A CA 1
ATOM 655 C C . LEU A 1 83 ? 16.889 -4.646 -20.005 1.00 59.72 83 LEU A C 1
ATOM 657 O O . LEU A 1 83 ? 15.884 -4.681 -19.287 1.00 59.72 83 LEU A O 1
ATOM 661 N N . ASP A 1 84 ? 16.924 -4.000 -21.166 1.00 62.53 84 ASP A N 1
ATOM 662 C CA . ASP A 1 84 ? 15.789 -3.242 -21.676 1.00 62.53 84 ASP A CA 1
ATOM 663 C C . ASP A 1 84 ? 14.553 -4.168 -21.728 1.00 62.53 84 ASP A C 1
ATOM 665 O O . ASP A 1 84 ? 14.674 -5.317 -22.152 1.00 62.53 84 ASP A O 1
ATOM 669 N N . PRO A 1 85 ? 13.348 -3.736 -21.313 1.00 60.03 85 PRO A N 1
ATOM 670 C CA . PRO A 1 85 ? 12.139 -4.548 -21.475 1.00 60.03 85 PRO A CA 1
ATOM 671 C C . PRO A 1 85 ? 11.890 -5.020 -22.916 1.00 60.03 85 PRO A C 1
ATOM 673 O O . PRO A 1 85 ? 11.116 -5.954 -23.131 1.00 60.03 85 PRO A O 1
ATOM 676 N N . GLN A 1 86 ? 12.511 -4.357 -23.897 1.00 60.50 86 GLN A N 1
ATOM 677 C CA . GLN A 1 86 ? 12.584 -4.799 -25.286 1.00 60.50 86 GLN A CA 1
ATOM 678 C C . GLN A 1 86 ? 13.461 -6.057 -25.450 1.00 60.50 86 GLN A C 1
ATOM 680 O O . GLN A 1 86 ? 13.005 -7.020 -26.055 1.00 60.50 86 GLN A O 1
ATOM 685 N N . ASP A 1 87 ? 14.640 -6.097 -24.819 1.00 59.06 87 ASP A N 1
ATOM 686 C CA . ASP A 1 87 ? 15.584 -7.228 -24.852 1.00 59.06 87 ASP A CA 1
ATOM 687 C C . ASP A 1 87 ? 14.958 -8.517 -24.292 1.00 59.06 87 ASP A C 1
ATOM 689 O O . ASP A 1 87 ? 15.294 -9.625 -24.703 1.00 59.06 87 ASP A O 1
ATOM 693 N N . TRP A 1 88 ? 14.023 -8.394 -23.345 1.00 58.12 88 TRP A N 1
ATOM 694 C CA . TRP A 1 88 ? 13.309 -9.543 -22.777 1.00 58.12 88 TRP A CA 1
ATOM 695 C C . TRP A 1 88 ? 12.274 -10.144 -23.722 1.00 58.12 88 TRP A C 1
ATOM 697 O O . TRP A 1 88 ? 11.940 -11.319 -23.573 1.00 58.12 88 TRP A O 1
ATOM 707 N N . ARG A 1 89 ? 11.737 -9.349 -24.655 1.00 57.44 89 ARG A N 1
ATOM 708 C CA . ARG A 1 89 ? 10.775 -9.837 -25.652 1.00 57.44 89 ARG A CA 1
ATOM 709 C C . ARG A 1 89 ? 11.473 -10.660 -26.728 1.00 57.44 89 ARG A C 1
ATOM 711 O O . ARG A 1 89 ? 10.917 -11.670 -27.132 1.00 57.44 89 ARG A O 1
ATOM 718 N N . ASP A 1 90 ? 12.698 -10.286 -27.082 1.00 58.84 90 ASP A N 1
ATOM 719 C CA . ASP A 1 90 ? 13.508 -10.985 -28.088 1.00 58.84 90 ASP A CA 1
ATOM 720 C C . ASP A 1 90 ? 14.132 -12.292 -27.556 1.00 58.84 90 ASP A C 1
ATOM 722 O O . ASP A 1 90 ? 14.640 -13.102 -28.321 1.00 58.84 90 ASP A O 1
ATOM 726 N N . LEU A 1 91 ? 14.097 -12.522 -26.238 1.00 56.88 91 LEU A N 1
ATOM 727 C CA . LEU A 1 91 ? 14.628 -13.726 -25.583 1.00 56.88 91 LEU A CA 1
ATOM 728 C C . LEU A 1 91 ? 13.683 -14.942 -25.643 1.00 56.88 91 LEU A C 1
ATOM 730 O O . LEU A 1 91 ? 14.075 -16.025 -25.209 1.00 56.88 91 LEU A O 1
ATOM 734 N N . TRP A 1 92 ? 12.445 -14.760 -26.112 1.00 52.00 92 TRP A N 1
ATOM 735 C CA . TRP A 1 92 ? 11.395 -15.790 -26.121 1.00 52.00 92 TRP A CA 1
ATOM 736 C C . TRP A 1 92 ? 10.802 -16.081 -27.515 1.00 52.00 92 TRP A C 1
ATOM 738 O O . TRP A 1 92 ? 9.844 -16.853 -27.589 1.00 52.00 92 TRP A O 1
ATOM 748 N N . ASP A 1 93 ? 11.374 -15.511 -28.581 1.00 44.62 93 ASP A N 1
ATOM 749 C CA . ASP A 1 93 ? 11.185 -15.944 -29.981 1.00 44.62 93 ASP A CA 1
ATOM 750 C C . ASP A 1 93 ? 12.334 -16.879 -30.411 1.00 44.62 93 ASP A C 1
ATOM 752 O O . ASP A 1 93 ? 12.068 -17.836 -31.177 1.00 44.62 93 ASP A O 1
#

Foldseek 3Di:
DDDDDDPDDDDPPPWDWDADPVRDTDTDDPDVVVVVVVVVVVVVPPDDPVDDDDPPPPDDDDDPPPDDPPVVVVVVCVVVVDDDPVVVVVVPD

pLDDT: mean 70.12, std 12.86, range [44.62, 92.19]